Protein AF-A0A5J4WG49-F1 (afdb_monomer_lite)

Secondary structure (DSSP, 8-state):
-HHHHHHHHHHH----TT----EEHHHHHHHHHHHH---GGGEEEEEEP----TT----TTS-TTTEEEEEEEEETTEEEESSS-HHHHHHHHHH---TTEEES-SS------TT--

pLDDT: mean 72.47, std 11.78, range [46.38, 91.56]

S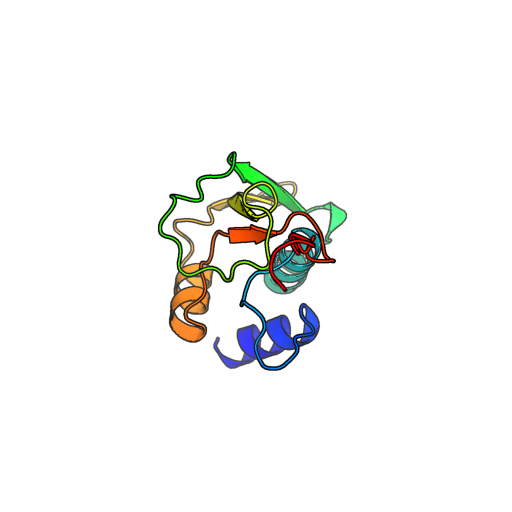equence (117 aa):
MKFVVDYIWRTVTHRNKGDDFILSSDNFIKYWSIVTQEKEDDIEIVLEETIIATHSCLSKQYKKKEIVRVIDVLIKNVSINTQDNELWNSVEKLYRINKDLVRLSEVPAIDIDPTEF

Radius of gyration: 14.82 Å; chains: 1; bounding box: 37×26×44 Å

Foldseek 3Di:
DVVLLVVLPVVLDDDDPPAAPAAAPQSVLSSVCSVVVHDSVQKDWDWDFQPPDPDDPHDLQADSRFKIFTQWIGGNPDIDGQVPDPVLVVVCVVVVHDSGIHGNDPDGNGPPPPPPD

Organism: NCBI:txid222440

Structure (mmCIF, N/CA/C/O backbone):
data_AF-A0A5J4WG49-F1
#
_entry.id   AF-A0A5J4WG49-F1
#
loop_
_atom_site.group_PDB
_atom_site.id
_atom_site.type_symbol
_atom_site.label_atom_id
_atom_site.label_alt_id
_atom_site.label_comp_id
_atom_site.label_asym_id
_atom_site.label_entity_id
_atom_site.label_seq_id
_atom_site.pdbx_PDB_ins_code
_atom_site.Cartn_x
_atom_site.Cartn_y
_atom_site.Cartn_z
_atom_site.occupancy
_atom_site.B_iso_or_equiv
_atom_site.auth_seq_id
_atom_site.auth_comp_id
_atom_site.auth_asym_id
_atom_site.auth_atom_id
_atom_site.pdbx_PDB_model_num
ATOM 1 N N . MET A 1 1 ? 7.564 2.919 16.400 1.00 62.38 1 MET A N 1
ATOM 2 C CA . MET A 1 1 ? 7.098 2.902 14.994 1.00 62.38 1 MET A CA 1
ATOM 3 C C . MET A 1 1 ? 7.926 2.003 14.086 1.00 62.38 1 MET A C 1
ATOM 5 O O . MET A 1 1 ? 7.324 1.122 13.499 1.00 62.38 1 MET A O 1
ATOM 9 N N . LYS A 1 2 ? 9.261 2.140 14.004 1.00 65.94 2 LYS A N 1
ATOM 10 C CA . LYS A 1 2 ? 10.097 1.317 13.100 1.00 65.94 2 LYS A CA 1
ATOM 11 C C . LYS A 1 2 ? 9.807 -0.193 13.164 1.00 65.94 2 LYS A C 1
ATOM 13 O O . LYS A 1 2 ? 9.558 -0.788 12.132 1.00 65.94 2 LYS A O 1
ATOM 18 N N . PHE A 1 3 ? 9.731 -0.766 14.368 1.00 67.50 3 PHE A N 1
ATOM 19 C CA . PHE A 1 3 ? 9.445 -2.195 14.564 1.00 67.50 3 PHE A CA 1
ATOM 20 C C . PHE A 1 3 ? 8.069 -2.634 14.039 1.00 67.50 3 PHE A C 1
ATOM 22 O O . PHE A 1 3 ? 7.937 -3.716 13.483 1.00 67.50 3 PHE A O 1
ATOM 29 N N . VAL A 1 4 ? 7.048 -1.784 14.196 1.00 67.12 4 VAL A N 1
ATOM 30 C CA . VAL A 1 4 ? 5.691 -2.058 13.699 1.00 67.12 4 VAL A CA 1
ATOM 31 C C . VAL A 1 4 ? 5.701 -2.056 12.177 1.00 67.12 4 VAL A C 1
ATOM 33 O O . VAL A 1 4 ? 5.216 -2.996 11.566 1.00 67.12 4 VAL A O 1
ATOM 36 N N . VAL A 1 5 ? 6.339 -1.056 11.565 1.00 69.50 5 VAL A N 1
ATOM 37 C CA . VAL A 1 5 ? 6.453 -0.981 10.106 1.00 69.50 5 VAL A CA 1
ATOM 38 C C . VAL A 1 5 ? 7.279 -2.150 9.555 1.00 69.50 5 VAL A C 1
ATOM 40 O O . VAL A 1 5 ? 6.847 -2.768 8.594 1.00 69.50 5 VAL A O 1
ATOM 43 N N . ASP A 1 6 ? 8.409 -2.507 10.179 1.00 70.88 6 ASP A N 1
ATOM 44 C CA . ASP A 1 6 ? 9.223 -3.687 9.815 1.00 70.88 6 ASP A CA 1
ATOM 45 C C . ASP A 1 6 ? 8.403 -4.989 9.879 1.00 70.88 6 ASP A C 1
ATOM 47 O O . ASP A 1 6 ? 8.533 -5.858 9.015 1.00 70.88 6 ASP A O 1
ATOM 51 N N . TYR A 1 7 ? 7.553 -5.135 10.901 1.00 74.31 7 TYR A N 1
ATOM 52 C CA . TYR A 1 7 ? 6.701 -6.310 11.072 1.00 74.31 7 TYR A CA 1
ATOM 53 C C . TYR A 1 7 ? 5.622 -6.393 9.990 1.00 74.31 7 TYR A C 1
ATOM 55 O O . TYR A 1 7 ? 5.537 -7.405 9.300 1.00 74.31 7 TYR A O 1
ATOM 63 N N . ILE A 1 8 ? 4.859 -5.313 9.789 1.00 70.75 8 ILE A N 1
ATOM 64 C CA . ILE A 1 8 ? 3.834 -5.233 8.737 1.00 70.75 8 ILE A CA 1
ATOM 65 C C . ILE A 1 8 ? 4.474 -5.513 7.374 1.00 70.75 8 ILE A C 1
ATOM 67 O O . ILE A 1 8 ? 3.953 -6.295 6.584 1.00 70.75 8 ILE A O 1
ATOM 71 N N . TRP A 1 9 ? 5.655 -4.948 7.126 1.00 72.19 9 TRP A N 1
ATOM 72 C CA . TRP A 1 9 ? 6.373 -5.124 5.870 1.00 72.19 9 TRP A CA 1
ATOM 73 C C . TRP A 1 9 ? 6.778 -6.577 5.605 1.00 72.19 9 TRP A C 1
ATOM 75 O O . TRP A 1 9 ? 6.622 -7.073 4.487 1.00 72.19 9 TRP A O 1
ATOM 85 N N . ARG A 1 10 ? 7.251 -7.282 6.642 1.00 73.06 10 ARG A N 1
ATOM 86 C CA . ARG A 1 10 ? 7.553 -8.720 6.574 1.00 73.06 10 ARG A CA 1
ATOM 87 C C . ARG A 1 10 ? 6.321 -9.577 6.310 1.00 73.06 10 ARG A C 1
ATOM 89 O O . ARG A 1 10 ? 6.456 -10.641 5.720 1.00 73.06 10 ARG A O 1
ATOM 96 N N . THR A 1 11 ? 5.153 -9.150 6.775 1.00 70.38 11 THR A N 1
ATOM 97 C CA . THR A 1 11 ? 3.900 -9.893 6.596 1.00 70.38 11 THR A CA 1
ATOM 98 C C . THR A 1 11 ? 3.291 -9.672 5.214 1.00 70.38 11 THR A C 1
ATOM 100 O O . THR A 1 11 ? 2.711 -10.588 4.644 1.00 70.38 11 THR A O 1
ATOM 103 N N . VAL A 1 12 ? 3.428 -8.464 4.671 1.00 68.25 12 VAL A N 1
ATOM 104 C CA . VAL A 1 12 ? 2.772 -8.044 3.426 1.00 68.25 12 VAL A CA 1
ATOM 105 C C . VAL A 1 12 ? 3.607 -8.365 2.187 1.00 68.25 12 VAL A C 1
ATOM 107 O O . VAL A 1 12 ? 3.065 -8.492 1.093 1.00 68.25 12 VAL A O 1
ATOM 110 N N . THR A 1 13 ? 4.929 -8.500 2.332 1.00 68.38 13 THR A N 1
ATOM 111 C CA . THR A 1 13 ? 5.828 -8.714 1.193 1.00 68.38 13 THR A CA 1
ATOM 112 C C . THR A 1 13 ? 6.800 -9.861 1.414 1.00 68.38 13 THR A C 1
ATOM 114 O O . THR A 1 13 ? 7.489 -9.937 2.430 1.00 68.38 13 THR A O 1
ATOM 117 N N . HIS A 1 14 ? 6.927 -10.713 0.398 1.00 63.69 14 HIS A N 1
ATOM 118 C CA . HIS A 1 14 ? 8.083 -11.581 0.222 1.00 63.69 14 HIS A CA 1
ATOM 119 C C . HIS A 1 14 ? 8.944 -11.021 -0.904 1.00 63.69 14 HIS A C 1
ATOM 121 O O . HIS A 1 14 ? 8.445 -10.719 -1.985 1.00 63.69 14 HIS A O 1
ATOM 127 N N . ARG A 1 15 ? 10.240 -10.857 -0.638 1.00 64.94 15 ARG A N 1
ATOM 128 C CA . ARG A 1 15 ? 11.180 -10.246 -1.574 1.00 64.94 15 ARG A CA 1
ATOM 129 C C . ARG A 1 15 ? 12.481 -11.039 -1.641 1.00 64.94 15 ARG A C 1
ATOM 131 O O . ARG A 1 15 ? 13.027 -11.415 -0.601 1.00 64.94 15 ARG A O 1
ATOM 138 N N . ASN A 1 16 ? 13.020 -11.187 -2.850 1.00 62.91 16 ASN A N 1
ATOM 139 C CA . ASN A 1 16 ? 14.356 -11.720 -3.064 1.00 62.91 16 ASN A CA 1
ATOM 140 C C . ASN A 1 16 ? 15.414 -10.606 -3.022 1.00 62.91 16 ASN A C 1
ATOM 142 O O . ASN A 1 16 ? 15.162 -9.405 -3.180 1.00 62.91 16 ASN A O 1
ATOM 146 N N . LYS A 1 17 ? 16.657 -10.997 -2.746 1.00 62.28 17 LYS A N 1
ATOM 147 C CA . LYS A 1 17 ? 17.781 -10.060 -2.733 1.00 62.28 17 LYS A CA 1
ATOM 148 C C . LYS A 1 17 ? 17.991 -9.511 -4.152 1.00 62.28 17 LYS A C 1
ATOM 150 O O . LYS A 1 17 ? 18.351 -10.271 -5.038 1.00 62.28 17 LYS A O 1
ATOM 155 N N . GLY A 1 18 ? 17.831 -8.199 -4.327 1.00 63.16 18 GLY A N 1
ATOM 156 C CA . GLY A 1 18 ? 18.054 -7.502 -5.603 1.00 63.16 18 GLY A CA 1
ATOM 157 C C . GLY A 1 18 ? 16.813 -6.894 -6.265 1.00 63.16 18 GLY A C 1
ATOM 158 O O . GLY A 1 18 ? 16.989 -6.034 -7.116 1.00 63.16 18 GLY A O 1
ATOM 159 N N . ASP A 1 19 ? 15.597 -7.256 -5.842 1.00 66.94 19 ASP A N 1
ATOM 160 C CA . ASP A 1 19 ? 14.367 -6.721 -6.456 1.00 66.94 19 ASP A CA 1
ATOM 161 C C . ASP A 1 19 ? 14.207 -5.203 -6.215 1.00 66.94 19 ASP A C 1
ATOM 163 O O . ASP A 1 19 ? 14.864 -4.622 -5.349 1.00 66.94 19 ASP A O 1
ATOM 167 N N . ASP A 1 20 ? 13.317 -4.519 -6.930 1.00 65.06 20 ASP A N 1
ATOM 168 C CA . ASP A 1 20 ? 12.965 -3.142 -6.552 1.00 65.06 20 ASP A CA 1
ATOM 169 C C . ASP A 1 20 ? 11.961 -3.132 -5.394 1.00 65.06 20 ASP A C 1
ATOM 171 O O . ASP A 1 20 ? 11.185 -4.064 -5.195 1.00 65.06 20 ASP A O 1
ATOM 175 N N . PHE A 1 21 ? 11.990 -2.071 -4.588 1.00 69.69 21 PHE A N 1
ATOM 176 C CA . PHE A 1 21 ? 11.062 -1.888 -3.471 1.00 69.69 21 PHE A CA 1
ATOM 177 C C . PHE A 1 21 ? 9.759 -1.215 -3.944 1.00 69.69 21 PHE A C 1
ATOM 179 O O . PHE A 1 21 ? 9.564 -0.025 -3.708 1.00 69.69 21 PHE A O 1
ATOM 186 N N . ILE A 1 22 ? 8.878 -1.969 -4.613 1.00 74.94 22 ILE A N 1
ATOM 187 C CA . ILE A 1 22 ? 7.538 -1.508 -5.030 1.00 74.94 22 ILE A CA 1
ATOM 188 C C . ILE A 1 22 ? 6.485 -2.548 -4.622 1.00 74.94 22 ILE A C 1
ATOM 190 O O . ILE A 1 22 ? 6.619 -3.732 -4.932 1.00 74.94 22 ILE A O 1
ATOM 194 N N . LEU A 1 23 ? 5.426 -2.112 -3.934 1.00 79.00 23 LEU A N 1
ATOM 195 C CA . LEU A 1 23 ? 4.294 -2.966 -3.554 1.00 79.00 23 LEU A CA 1
ATOM 196 C C . LEU A 1 23 ? 3.355 -3.197 -4.736 1.00 79.00 23 LEU A C 1
ATOM 198 O O . LEU A 1 23 ? 3.125 -2.277 -5.515 1.00 79.00 23 LEU A O 1
ATOM 202 N N . SER A 1 24 ? 2.765 -4.394 -4.850 1.00 81.94 24 SER A N 1
ATOM 203 C CA . SER A 1 24 ? 1.557 -4.551 -5.676 1.00 81.94 24 SER A CA 1
ATOM 204 C C . SER A 1 24 ? 0.367 -3.842 -5.052 1.00 81.94 24 SER A C 1
ATOM 206 O O . SER A 1 24 ? 0.355 -3.646 -3.840 1.00 81.94 24 SER A O 1
ATOM 208 N N . SER A 1 25 ? -0.630 -3.496 -5.866 1.00 85.31 25 SER A N 1
ATOM 209 C CA . SER A 1 25 ? -1.925 -2.970 -5.418 1.00 85.31 25 SER A CA 1
ATOM 210 C C . SER A 1 25 ? -2.493 -3.791 -4.261 1.00 85.31 25 SER A C 1
ATOM 212 O O . SER A 1 25 ? -2.835 -3.240 -3.221 1.00 85.31 25 SER A O 1
ATOM 214 N N . ASP A 1 26 ? -2.478 -5.115 -4.392 1.00 86.06 26 ASP A N 1
ATOM 215 C CA . ASP A 1 26 ? -3.059 -6.027 -3.404 1.00 86.06 26 ASP A CA 1
ATOM 216 C C . ASP A 1 26 ? -2.267 -6.007 -2.094 1.00 86.06 26 ASP A C 1
ATOM 218 O O . ASP A 1 26 ? -2.826 -5.955 -1.001 1.00 86.06 26 ASP A O 1
ATOM 222 N N . ASN A 1 27 ? -0.936 -5.973 -2.192 1.00 85.31 27 ASN A N 1
ATOM 223 C CA . ASN A 1 27 ? -0.072 -5.851 -1.023 1.00 85.31 27 ASN A CA 1
ATOM 224 C C . ASN A 1 27 ? -0.199 -4.460 -0.385 1.00 85.31 27 ASN A C 1
ATOM 226 O O . ASN A 1 27 ? -0.117 -4.324 0.831 1.00 85.31 27 ASN A O 1
ATOM 230 N N . PHE A 1 28 ? -0.454 -3.423 -1.174 1.00 86.19 28 PHE A N 1
ATOM 231 C CA . PHE A 1 28 ? -0.706 -2.080 -0.669 1.00 86.19 28 PHE A CA 1
ATOM 232 C C . PHE A 1 28 ? -2.036 -2.002 0.100 1.00 86.19 28 PHE A C 1
ATOM 234 O O . PHE A 1 28 ? -2.081 -1.408 1.176 1.00 86.19 28 PHE A O 1
ATOM 241 N N . ILE A 1 29 ? -3.089 -2.669 -0.382 1.00 88.75 29 ILE A N 1
ATOM 242 C CA . ILE A 1 29 ? -4.370 -2.807 0.331 1.00 88.75 29 ILE A CA 1
ATOM 243 C C . ILE A 1 29 ? -4.181 -3.594 1.637 1.00 88.75 29 ILE A C 1
ATOM 245 O O . ILE A 1 29 ? -4.600 -3.131 2.697 1.00 88.75 29 ILE A O 1
ATOM 249 N N . LYS A 1 30 ? -3.460 -4.722 1.601 1.00 88.50 30 LYS A N 1
ATOM 250 C CA . LYS A 1 30 ? -3.107 -5.507 2.800 1.00 88.50 30 LYS A CA 1
ATOM 251 C C . LYS A 1 30 ? -2.331 -4.699 3.832 1.00 88.50 30 LYS A C 1
ATOM 253 O O . LYS A 1 30 ? -2.604 -4.791 5.027 1.00 88.50 30 LYS A O 1
ATOM 258 N N . TYR A 1 31 ? -1.365 -3.895 3.386 1.00 85.31 31 TYR A N 1
ATOM 259 C CA . TYR A 1 31 ? -0.630 -2.984 4.261 1.00 85.31 31 TYR A CA 1
ATOM 260 C C . TYR A 1 31 ? -1.590 -2.057 5.007 1.00 85.31 31 TYR A C 1
ATOM 262 O O . TYR A 1 31 ? -1.521 -1.963 6.233 1.00 85.31 31 TYR A O 1
ATOM 270 N N . TRP A 1 32 ? -2.514 -1.423 4.284 1.00 84.44 32 TRP A N 1
ATOM 271 C CA . TRP A 1 32 ? -3.492 -0.533 4.893 1.00 84.44 32 TRP A CA 1
ATOM 272 C C . TRP A 1 32 ? -4.443 -1.255 5.827 1.00 84.44 32 TRP A C 1
ATOM 274 O O . TRP A 1 32 ? -4.635 -0.764 6.932 1.00 84.44 32 TRP A O 1
ATOM 284 N N . SER A 1 33 ? -4.924 -2.441 5.456 1.00 88.25 33 SER A N 1
ATOM 285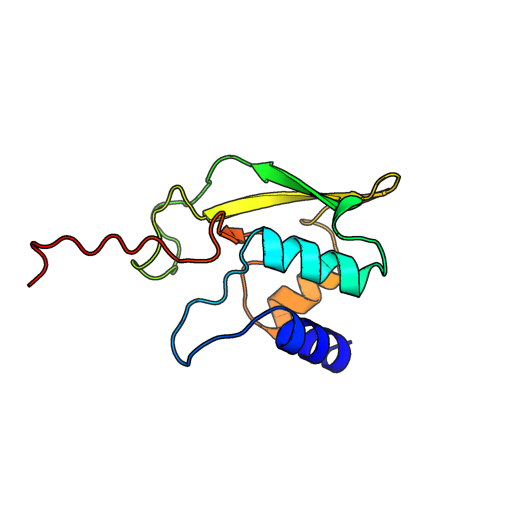 C CA . SER A 1 33 ? -5.745 -3.287 6.325 1.00 88.25 33 SER A CA 1
ATOM 286 C C . SER A 1 33 ? -5.069 -3.546 7.672 1.00 88.25 33 SER A C 1
ATOM 288 O O . SER A 1 33 ? -5.696 -3.405 8.720 1.00 88.25 33 SER A O 1
ATOM 290 N N . ILE A 1 34 ? -3.763 -3.828 7.681 1.00 85.88 34 ILE A N 1
ATOM 291 C CA . ILE A 1 34 ? -3.029 -4.063 8.931 1.00 85.88 34 ILE A CA 1
ATOM 292 C C . ILE A 1 34 ? -2.803 -2.762 9.716 1.00 85.88 34 ILE A C 1
ATOM 294 O O . ILE A 1 34 ? -2.891 -2.765 10.945 1.00 85.88 34 ILE A O 1
ATOM 298 N N . VAL A 1 35 ? -2.501 -1.651 9.037 1.00 81.69 35 VAL A N 1
ATOM 299 C CA . VAL A 1 35 ? -2.264 -0.351 9.690 1.00 81.69 35 VAL A CA 1
ATOM 300 C C . VAL A 1 35 ? -3.542 0.204 10.321 1.00 81.69 35 VAL A C 1
ATOM 302 O O . VAL A 1 35 ? -3.488 0.733 11.431 1.00 81.69 35 VAL A O 1
ATOM 305 N N . THR A 1 36 ? -4.676 0.097 9.629 1.00 82.12 36 THR A N 1
ATOM 306 C CA . THR A 1 36 ? -5.958 0.686 10.045 1.00 82.12 36 THR A CA 1
ATOM 307 C C . THR A 1 36 ? -6.820 -0.286 10.841 1.00 82.12 36 THR A C 1
ATO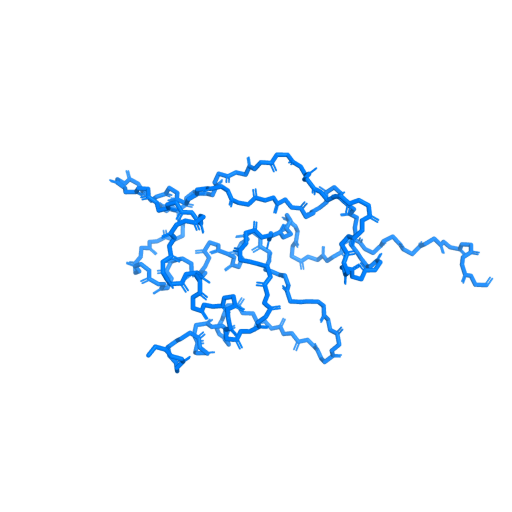M 309 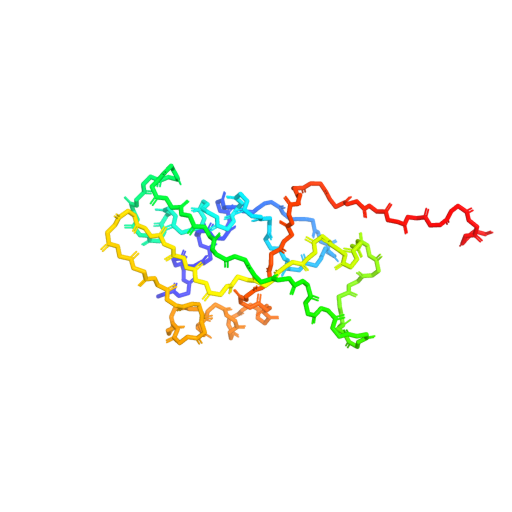O O . THR A 1 36 ? -7.734 0.157 11.525 1.00 82.12 36 THR A O 1
ATOM 312 N N . GLN A 1 37 ? -6.494 -1.584 10.811 1.00 84.06 37 GLN A N 1
ATOM 313 C CA . GLN A 1 37 ? -7.305 -2.680 11.357 1.00 84.06 37 GLN A CA 1
ATOM 314 C C . GLN A 1 37 ? -8.672 -2.836 10.667 1.00 84.06 37 GLN A C 1
ATOM 316 O O . GLN A 1 37 ? -9.603 -3.394 11.246 1.00 84.06 37 GLN A O 1
ATOM 321 N N . GLU A 1 38 ? -8.782 -2.373 9.422 1.00 88.38 38 GLU A N 1
ATOM 322 C CA . GLU A 1 38 ? -9.983 -2.489 8.592 1.00 88.38 38 GLU A CA 1
ATOM 323 C C . GLU A 1 38 ? -9.885 -3.689 7.648 1.00 88.38 38 GLU A C 1
ATOM 325 O O . GLU A 1 38 ? -8.797 -4.212 7.392 1.00 88.38 38 GLU A O 1
ATOM 330 N N . LYS A 1 39 ? -11.015 -4.152 7.111 1.00 90.25 39 LYS A N 1
ATOM 331 C CA . LYS A 1 39 ? -11.012 -5.256 6.141 1.00 90.25 39 LYS A CA 1
ATOM 332 C C . LYS A 1 39 ? -10.499 -4.776 4.788 1.00 90.25 39 LYS A C 1
ATOM 334 O O . LYS A 1 39 ? -10.789 -3.656 4.386 1.00 90.25 39 LYS A O 1
ATOM 339 N N . GLU A 1 40 ? -9.808 -5.650 4.060 1.00 90.94 40 GLU A N 1
ATOM 340 C CA . GLU A 1 40 ? -9.338 -5.361 2.695 1.00 90.94 40 GLU A CA 1
ATOM 341 C C . GLU A 1 40 ? -10.491 -4.917 1.774 1.00 90.94 40 GLU A C 1
ATOM 343 O O . GLU A 1 40 ? -10.342 -3.938 1.053 1.00 90.94 40 GLU A O 1
ATOM 348 N N . ASP A 1 41 ? -11.671 -5.542 1.886 1.00 91.56 41 ASP A N 1
ATOM 349 C CA . ASP A 1 41 ? -12.882 -5.196 1.114 1.00 91.56 41 ASP A CA 1
ATOM 350 C C . ASP A 1 41 ? -13.447 -3.794 1.412 1.00 91.56 41 ASP A C 1
ATOM 352 O O . ASP A 1 41 ? -14.308 -3.291 0.686 1.00 91.56 41 ASP A O 1
ATOM 356 N N . ASP A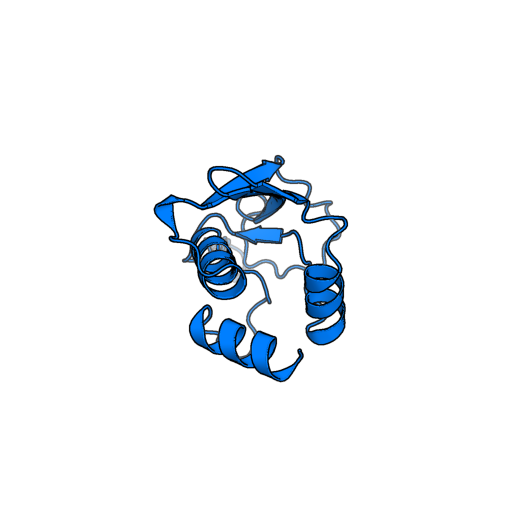 1 42 ? -13.019 -3.182 2.516 1.00 91.06 42 ASP A N 1
ATOM 357 C CA . ASP A 1 42 ? -13.451 -1.852 2.939 1.00 91.06 42 ASP A CA 1
ATOM 358 C C . ASP A 1 42 ? -12.444 -0.765 2.529 1.00 91.06 42 ASP A C 1
ATOM 360 O O . ASP A 1 42 ? -12.670 0.408 2.839 1.00 91.06 42 ASP A O 1
ATOM 364 N N . ILE A 1 43 ? -11.357 -1.151 1.847 1.00 90.00 43 ILE A N 1
ATOM 365 C CA . ILE A 1 43 ? -10.245 -0.294 1.437 1.00 90.00 43 ILE A CA 1
ATOM 366 C C . ILE A 1 43 ? -10.184 -0.233 -0.089 1.00 90.00 43 ILE A C 1
ATOM 368 O O . ILE A 1 43 ? -9.966 -1.227 -0.776 1.00 90.00 43 ILE A O 1
ATOM 372 N N . GLU A 1 44 ? -10.299 0.975 -0.617 1.00 91.12 44 GLU A N 1
ATOM 373 C CA . GLU A 1 44 ? -10.181 1.294 -2.030 1.00 91.12 44 GLU A CA 1
ATOM 374 C C . GLU A 1 44 ? -9.004 2.252 -2.239 1.00 91.12 44 GLU A C 1
ATOM 376 O O . GLU A 1 44 ? -8.796 3.200 -1.483 1.00 91.12 44 GLU A O 1
ATOM 381 N N . ILE A 1 45 ? -8.202 2.000 -3.272 1.00 88.69 45 ILE A N 1
ATOM 382 C CA . ILE A 1 45 ? -7.063 2.850 -3.625 1.00 88.69 45 ILE A CA 1
ATOM 383 C C . ILE A 1 45 ? -7.417 3.695 -4.843 1.00 88.69 45 ILE A C 1
ATOM 385 O O . ILE A 1 45 ? -7.852 3.178 -5.870 1.00 88.69 45 ILE A O 1
ATOM 389 N N . VAL A 1 46 ? -7.205 5.004 -4.739 1.00 88.00 46 VAL A N 1
ATOM 390 C CA . VAL A 1 46 ? -7.414 5.939 -5.844 1.00 88.00 46 VAL A CA 1
ATOM 391 C C . VAL A 1 46 ? -6.101 6.100 -6.588 1.00 88.00 46 VAL A C 1
ATOM 393 O O . VAL A 1 46 ? -5.102 6.562 -6.030 1.00 8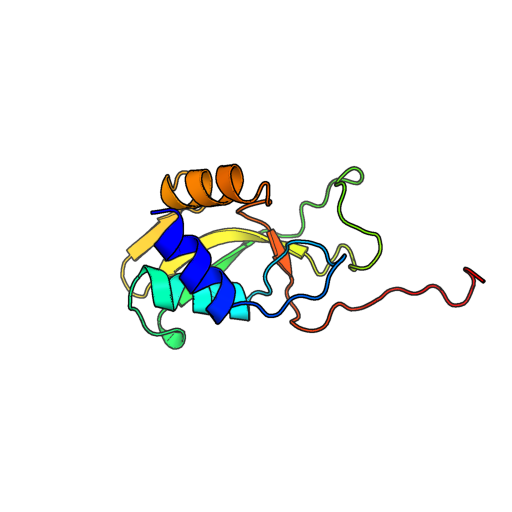8.00 46 VAL A O 1
ATOM 396 N N . LEU A 1 47 ? -6.113 5.702 -7.855 1.00 86.44 47 LEU A N 1
ATOM 397 C CA . LEU A 1 47 ? -4.938 5.674 -8.714 1.00 86.44 47 LEU A CA 1
ATOM 398 C C . LEU A 1 47 ? -4.946 6.853 -9.693 1.00 86.44 47 LEU A C 1
ATOM 400 O O . LEU A 1 47 ? -5.983 7.194 -10.258 1.00 86.44 47 LEU A O 1
ATOM 404 N N . GLU A 1 48 ? -3.776 7.440 -9.923 1.00 81.75 48 GLU A N 1
ATOM 405 C CA . GLU A 1 48 ? -3.511 8.370 -11.024 1.00 81.75 48 GLU A CA 1
ATOM 406 C C . GLU A 1 48 ? -2.898 7.624 -12.212 1.00 81.75 48 GLU A C 1
ATOM 408 O O . GLU A 1 48 ? -2.116 6.680 -12.029 1.00 81.75 48 GLU A O 1
ATOM 413 N N . GLU A 1 49 ? -3.193 8.078 -13.434 1.00 67.38 49 GLU A N 1
ATOM 414 C CA . GLU A 1 49 ? -2.503 7.579 -14.625 1.00 67.38 49 GLU A CA 1
ATOM 415 C C . GLU A 1 49 ? -0.983 7.792 -14.527 1.00 67.38 49 GLU A C 1
ATOM 417 O O . GLU A 1 49 ? -0.480 8.759 -13.955 1.00 67.38 49 GLU A O 1
ATOM 422 N N . THR A 1 50 ? -0.240 6.832 -15.080 1.00 62.84 50 THR A N 1
ATOM 423 C CA . THR A 1 50 ? 1.201 6.636 -14.885 1.00 62.84 50 THR A CA 1
ATOM 424 C C . THR A 1 50 ? 2.038 7.894 -15.153 1.00 62.84 50 THR A C 1
ATOM 426 O O . THR A 1 50 ? 2.224 8.285 -16.304 1.00 62.84 50 THR A O 1
ATOM 429 N N . ILE A 1 51 ? 2.648 8.464 -14.107 1.00 59.72 51 ILE A N 1
ATOM 430 C CA . ILE A 1 51 ? 3.586 9.602 -14.196 1.00 59.72 51 ILE A CA 1
ATOM 431 C C . ILE A 1 51 ? 5.042 9.117 -14.198 1.00 59.72 51 ILE A C 1
ATOM 433 O O . ILE A 1 51 ? 5.917 9.769 -13.627 1.00 59.72 51 ILE A O 1
ATOM 437 N N . ILE A 1 52 ? 5.361 7.957 -14.785 1.00 58.31 52 ILE A N 1
ATOM 438 C CA . ILE A 1 52 ? 6.773 7.557 -14.855 1.00 58.31 52 ILE A CA 1
ATOM 439 C C . ILE A 1 52 ? 7.474 8.457 -15.872 1.00 58.31 52 ILE A C 1
ATOM 441 O O . ILE A 1 52 ? 7.587 8.146 -17.060 1.00 58.31 52 ILE A O 1
ATOM 445 N N . ALA A 1 53 ? 7.963 9.593 -15.377 1.00 51.22 53 ALA A N 1
ATOM 446 C CA . ALA A 1 53 ? 8.938 10.409 -16.056 1.00 51.22 53 ALA A CA 1
ATOM 447 C C . ALA A 1 53 ? 10.109 9.499 -16.433 1.00 51.22 53 ALA A C 1
ATOM 449 O O . ALA A 1 53 ? 10.572 8.680 -15.638 1.00 51.22 53 ALA A O 1
ATOM 450 N N . THR A 1 54 ? 10.598 9.658 -17.655 1.00 48.56 54 THR A N 1
ATOM 451 C CA . THR A 1 54 ? 11.670 8.905 -18.324 1.00 48.56 54 THR A CA 1
ATOM 452 C C . THR A 1 54 ? 12.996 8.761 -17.553 1.00 48.56 54 THR A C 1
ATOM 454 O O . THR A 1 54 ? 13.919 8.147 -18.077 1.00 48.56 54 THR A O 1
ATOM 457 N N . HIS A 1 55 ? 13.094 9.272 -16.324 1.00 50.25 55 HIS A N 1
ATOM 458 C CA . HIS A 1 55 ? 14.296 9.348 -15.495 1.00 50.25 55 HIS A CA 1
ATOM 459 C C . HIS A 1 55 ? 14.172 8.669 -14.118 1.00 50.25 55 HIS A C 1
ATOM 461 O O . HIS A 1 55 ? 15.042 8.866 -13.273 1.00 50.25 55 HIS A O 1
ATOM 467 N N . SER A 1 56 ? 13.124 7.881 -13.847 1.00 55.56 56 SER A N 1
ATOM 468 C CA . SER A 1 56 ? 13.048 7.137 -12.582 1.00 55.56 56 SER A CA 1
ATOM 469 C C . SER A 1 56 ? 14.119 6.038 -12.527 1.00 55.56 56 SER A C 1
ATOM 471 O O . SER A 1 56 ? 14.205 5.239 -13.458 1.00 55.56 56 SER A O 1
ATOM 473 N N . CYS A 1 57 ? 14.871 5.931 -11.426 1.00 55.53 57 CYS A N 1
ATOM 474 C CA . CYS A 1 57 ? 15.852 4.859 -11.170 1.00 55.53 57 CYS A CA 1
ATOM 475 C C . CYS A 1 57 ? 15.224 3.464 -10.946 1.00 55.53 57 CYS A C 1
ATOM 477 O O . CYS A 1 57 ? 15.827 2.621 -10.287 1.00 55.53 57 CYS A O 1
ATOM 479 N N . LEU A 1 58 ? 14.003 3.236 -11.433 1.00 60.16 58 LEU A N 1
ATOM 480 C CA . LEU A 1 58 ? 13.335 1.943 -11.374 1.00 60.16 58 LEU A CA 1
ATOM 481 C C . LEU A 1 58 ? 14.007 1.014 -12.383 1.00 60.16 58 LEU A C 1
ATOM 483 O O . LEU A 1 58 ? 14.321 1.423 -13.504 1.00 60.16 58 LEU A O 1
ATOM 487 N N . SER A 1 59 ? 14.281 -0.218 -11.973 1.00 57.78 59 SER A N 1
ATOM 488 C CA . SER A 1 59 ? 14.937 -1.182 -12.846 1.00 57.78 59 SER A CA 1
ATOM 489 C C . SER A 1 59 ? 14.070 -1.471 -14.076 1.00 57.78 59 SER A C 1
ATOM 491 O O . SER A 1 59 ? 12.839 -1.390 -14.045 1.00 57.78 59 SER A O 1
ATOM 493 N N . LYS A 1 60 ? 14.731 -1.834 -15.181 1.00 60.19 60 LYS A N 1
ATOM 494 C CA . LYS A 1 60 ? 14.105 -2.121 -16.484 1.00 60.19 60 LYS A CA 1
ATOM 495 C C . LYS A 1 60 ? 13.079 -3.271 -16.457 1.00 60.19 60 LYS A C 1
ATOM 497 O O . LYS A 1 60 ? 12.470 -3.549 -17.479 1.00 60.19 60 LYS A O 1
ATOM 502 N N . GLN A 1 61 ? 12.897 -3.942 -15.319 1.00 60.50 61 GLN A N 1
ATOM 503 C CA . GLN A 1 61 ? 12.059 -5.133 -15.181 1.00 60.50 61 GLN A CA 1
ATOM 504 C C . GLN A 1 61 ? 10.548 -4.854 -15.178 1.00 60.50 61 GLN A C 1
ATOM 506 O O . GLN A 1 61 ? 9.774 -5.804 -15.236 1.00 60.50 61 GLN A O 1
ATOM 511 N N . TYR A 1 62 ? 10.121 -3.586 -15.107 1.00 62.44 62 TYR A N 1
ATOM 512 C CA . TYR A 1 62 ? 8.703 -3.217 -15.108 1.00 62.44 62 TYR A CA 1
ATOM 513 C C . TYR A 1 62 ? 8.292 -2.524 -16.402 1.00 62.44 62 TYR A C 1
ATOM 515 O O . TYR A 1 62 ? 8.912 -1.543 -16.830 1.00 62.44 62 TYR A O 1
ATOM 523 N N . LYS A 1 63 ? 7.156 -2.946 -16.965 1.00 64.31 63 LYS A N 1
ATOM 524 C CA . LYS A 1 63 ? 6.451 -2.146 -17.968 1.00 64.31 63 LYS A CA 1
ATOM 525 C C . LYS A 1 63 ? 6.065 -0.808 -17.349 1.00 64.31 63 LYS A C 1
ATOM 527 O O . LYS A 1 63 ? 5.407 -0.761 -16.316 1.00 64.31 63 LYS A O 1
ATOM 532 N N . LYS A 1 64 ? 6.390 0.306 -18.013 1.00 63.97 64 LYS A N 1
ATOM 533 C CA . LYS A 1 64 ? 6.046 1.658 -17.518 1.00 63.97 64 LYS A CA 1
ATOM 534 C C . LYS A 1 64 ? 4.546 1.871 -17.276 1.00 63.97 64 LYS A C 1
ATOM 536 O O . LYS A 1 64 ? 4.177 2.754 -16.520 1.00 63.97 64 LYS A O 1
ATOM 541 N N . LYS A 1 65 ? 3.694 1.071 -17.923 1.00 64.94 65 LYS A N 1
ATOM 542 C CA . LYS A 1 65 ? 2.234 1.091 -17.750 1.00 64.94 65 LYS A CA 1
ATOM 543 C C . LYS A 1 65 ? 1.754 0.350 -16.496 1.00 64.94 65 LYS A C 1
ATOM 545 O O . LYS A 1 65 ? 0.583 0.448 -16.162 1.00 64.94 65 LYS A O 1
ATOM 550 N N . GLU A 1 66 ? 2.626 -0.406 -15.831 1.00 72.38 66 GLU A N 1
ATOM 551 C CA . GLU A 1 66 ? 2.262 -1.225 -14.671 1.00 72.38 66 GLU A CA 1
ATOM 552 C C . GLU A 1 66 ? 2.476 -0.525 -13.339 1.00 72.38 66 GLU A C 1
ATOM 554 O O . GLU A 1 66 ? 1.874 -0.946 -12.356 1.00 72.38 66 GLU A O 1
ATOM 559 N N . ILE A 1 67 ? 3.308 0.518 -13.288 1.00 77.62 67 ILE A N 1
ATOM 560 C CA . ILE A 1 67 ? 3.534 1.281 -12.061 1.00 77.62 67 ILE A CA 1
ATOM 561 C C . ILE A 1 67 ? 2.688 2.546 -12.108 1.00 77.62 67 ILE A C 1
ATOM 563 O O . ILE A 1 67 ? 2.890 3.416 -12.955 1.00 77.62 67 ILE A O 1
ATOM 567 N N . VAL A 1 68 ? 1.765 2.643 -11.163 1.00 82.12 68 VAL A N 1
ATOM 568 C CA . VAL A 1 68 ? 0.800 3.731 -11.018 1.00 82.12 68 VAL A CA 1
ATOM 569 C C . VAL A 1 68 ? 1.048 4.476 -9.715 1.00 82.12 68 VAL A C 1
ATOM 571 O O . VAL A 1 68 ? 1.633 3.934 -8.771 1.00 82.12 68 VAL A O 1
ATOM 574 N N . ARG A 1 69 ? 0.603 5.732 -9.670 1.00 84.75 69 ARG A N 1
ATOM 575 C CA . ARG A 1 69 ? 0.661 6.548 -8.460 1.00 84.75 69 ARG A CA 1
ATOM 576 C C . ARG A 1 69 ? -0.638 6.395 -7.671 1.00 84.75 69 ARG A C 1
ATOM 578 O O . ARG A 1 69 ? -1.710 6.517 -8.249 1.00 84.75 69 ARG A O 1
ATOM 585 N N . VAL A 1 70 ? -0.551 6.174 -6.365 1.00 85.12 70 VAL A N 1
ATOM 586 C CA . VAL A 1 70 ? -1.690 6.190 -5.440 1.00 85.12 70 VAL A CA 1
ATOM 587 C C . VAL A 1 70 ? -1.839 7.593 -4.860 1.00 85.12 70 VAL A C 1
ATOM 589 O O . VAL A 1 70 ? -0.941 8.072 -4.165 1.00 85.12 70 VAL A O 1
ATOM 592 N N . ILE A 1 71 ? -2.967 8.248 -5.131 1.00 85.75 71 ILE A N 1
ATOM 593 C CA . ILE A 1 71 ? -3.265 9.614 -4.664 1.00 85.75 71 ILE A CA 1
ATOM 594 C C . ILE A 1 71 ? -3.968 9.587 -3.307 1.00 85.75 71 ILE A C 1
ATOM 596 O O . ILE A 1 71 ? -3.704 10.419 -2.440 1.00 85.75 71 ILE A O 1
ATOM 600 N N . ASP A 1 72 ? -4.873 8.631 -3.125 1.00 86.19 72 ASP A N 1
ATOM 601 C CA . ASP A 1 72 ? -5.699 8.546 -1.928 1.00 86.19 72 ASP A CA 1
ATOM 602 C C . ASP A 1 72 ? -6.023 7.092 -1.600 1.00 86.19 72 ASP A C 1
ATOM 604 O O . ASP A 1 72 ? -5.993 6.208 -2.462 1.00 86.19 72 ASP A O 1
ATOM 608 N N . VAL A 1 73 ? -6.315 6.855 -0.329 1.00 87.69 73 VAL A N 1
ATOM 609 C CA . VAL A 1 73 ? -6.743 5.564 0.197 1.00 87.69 73 VAL A CA 1
ATOM 610 C C . VAL A 1 73 ? -8.067 5.804 0.892 1.00 87.69 73 VAL A C 1
ATOM 612 O O . VAL A 1 73 ? -8.133 6.436 1.948 1.00 87.69 73 VAL A O 1
ATOM 615 N N . LEU A 1 74 ? -9.129 5.325 0.260 1.00 88.62 74 LEU A N 1
ATOM 616 C CA . LEU A 1 74 ? -10.491 5.447 0.735 1.00 88.62 74 LEU A CA 1
ATOM 617 C C . LEU A 1 74 ? -10.819 4.219 1.568 1.00 88.62 74 LEU A C 1
ATOM 619 O O . LEU A 1 74 ? -10.794 3.090 1.099 1.00 88.62 74 LEU A O 1
ATOM 623 N N . ILE A 1 75 ? -11.148 4.449 2.822 1.00 87.75 75 ILE A N 1
ATOM 624 C CA . ILE A 1 75 ? -11.749 3.462 3.707 1.00 87.75 75 ILE A CA 1
ATOM 625 C C . ILE A 1 75 ? -13.230 3.823 3.760 1.00 87.75 75 ILE A C 1
ATOM 627 O O . ILE A 1 75 ? -13.541 5.013 3.726 1.00 87.75 75 ILE A O 1
ATOM 631 N N . LYS A 1 76 ? -14.149 2.852 3.854 1.00 84.06 76 LYS A N 1
ATOM 632 C CA . LYS A 1 76 ? -15.617 3.038 3.727 1.00 84.06 76 LYS A CA 1
ATOM 633 C C . LYS A 1 76 ? -16.253 4.295 4.356 1.00 84.06 76 LYS A C 1
ATOM 635 O O . LYS A 1 76 ? -17.350 4.638 3.935 1.00 84.06 76 LYS A O 1
ATOM 640 N N . ASN A 1 77 ? -15.620 4.984 5.315 1.00 66.44 77 ASN A N 1
ATOM 641 C CA . ASN A 1 77 ? -16.046 6.300 5.819 1.00 66.44 77 ASN A CA 1
ATOM 642 C C . ASN A 1 77 ? -14.906 7.305 6.129 1.00 66.44 77 ASN A C 1
ATOM 644 O O . ASN A 1 77 ? -15.158 8.322 6.776 1.00 66.44 77 ASN A O 1
ATOM 648 N N . VAL A 1 78 ? -13.656 7.039 5.734 1.00 73.69 78 VAL A N 1
ATOM 649 C CA . VAL A 1 78 ? -12.486 7.891 6.027 1.00 73.69 78 VAL A CA 1
ATOM 650 C C . VAL A 1 78 ? -11.530 7.860 4.837 1.00 73.69 78 VAL A C 1
ATOM 652 O O . VAL A 1 78 ? -11.190 6.786 4.359 1.00 73.69 78 VAL A O 1
ATOM 655 N N . SER A 1 79 ? -11.054 9.015 4.378 1.00 75.00 79 SER A N 1
ATOM 656 C CA . SER A 1 79 ? -10.005 9.102 3.354 1.00 75.00 79 SER A CA 1
ATOM 657 C C . SER A 1 79 ? -8.660 9.444 3.989 1.00 75.00 79 SER A C 1
ATOM 659 O O . SER A 1 79 ? -8.583 10.303 4.874 1.00 75.00 79 SER A O 1
ATOM 661 N N . ILE A 1 80 ? -7.592 8.799 3.528 1.00 77.25 80 ILE A N 1
ATOM 662 C CA . ILE A 1 80 ? -6.225 9.067 3.965 1.00 77.25 80 ILE A CA 1
ATOM 663 C C . ILE A 1 80 ? -5.383 9.475 2.756 1.00 77.25 80 ILE A C 1
ATOM 665 O O . ILE A 1 80 ? -4.893 8.627 2.009 1.00 77.25 80 ILE A O 1
ATOM 669 N N . ASN A 1 81 ? -5.124 10.779 2.639 1.00 77.56 81 ASN A N 1
ATOM 670 C CA . ASN A 1 81 ? -4.277 11.315 1.578 1.00 77.56 81 ASN A CA 1
ATOM 671 C C . ASN A 1 81 ? -2.836 10.784 1.720 1.00 77.56 81 ASN A C 1
ATOM 673 O O . ASN A 1 81 ? -2.200 10.936 2.769 1.00 77.56 81 ASN A O 1
ATOM 677 N N . THR A 1 82 ? -2.310 10.162 0.663 1.00 72.00 82 THR A N 1
ATOM 678 C CA . THR A 1 82 ? -0.973 9.543 0.658 1.00 72.00 82 THR A CA 1
ATOM 679 C C . THR A 1 82 ? 0.164 10.572 0.625 1.00 72.00 82 THR A C 1
ATOM 681 O O . THR A 1 82 ? 1.279 10.283 1.069 1.00 72.00 82 THR A O 1
ATOM 684 N N . GLN A 1 83 ? -0.097 11.792 0.149 1.00 68.06 83 GLN A N 1
ATOM 685 C CA . GLN A 1 83 ? 0.901 12.851 0.003 1.00 68.06 83 GLN A CA 1
ATOM 686 C C . GLN A 1 83 ? 1.277 13.479 1.352 1.00 68.06 83 GLN A C 1
ATOM 688 O O . GLN A 1 83 ? 2.471 13.650 1.618 1.00 68.06 83 GLN A O 1
ATOM 693 N N . ASP A 1 84 ? 0.301 13.705 2.236 1.00 61.47 84 ASP A N 1
ATOM 694 C CA . ASP A 1 84 ? 0.480 14.453 3.495 1.00 61.47 84 ASP A CA 1
ATOM 695 C C . ASP A 1 84 ? 0.517 13.578 4.762 1.00 61.47 84 ASP A C 1
ATOM 697 O O . ASP A 1 84 ? 0.505 14.080 5.888 1.00 61.47 84 ASP A O 1
ATOM 701 N N . ASN A 1 85 ? 0.603 12.254 4.616 1.00 75.31 85 ASN A N 1
ATOM 702 C CA . ASN A 1 85 ? 0.604 11.352 5.764 1.00 75.31 85 ASN A CA 1
ATOM 703 C C . ASN A 1 85 ? 2.005 11.205 6.406 1.00 75.31 85 ASN A C 1
ATOM 705 O O . ASN A 1 85 ? 2.958 10.723 5.785 1.00 75.31 85 ASN A O 1
ATOM 709 N N . GLU A 1 86 ? 2.125 11.557 7.693 1.00 78.75 86 GLU A N 1
ATOM 710 C CA . GLU A 1 86 ? 3.351 11.413 8.501 1.00 78.75 86 GLU A CA 1
ATOM 711 C C . GLU A 1 86 ? 3.863 9.961 8.571 1.00 78.75 86 GLU A C 1
ATOM 713 O O . GLU A 1 86 ? 5.075 9.708 8.594 1.00 78.75 86 GLU A O 1
ATOM 718 N N . LEU A 1 87 ? 2.944 8.997 8.543 1.00 77.25 87 LEU A N 1
ATOM 719 C CA . LEU A 1 87 ? 3.229 7.567 8.543 1.00 77.25 87 LEU A CA 1
ATOM 720 C C . LEU A 1 87 ? 3.937 7.173 7.237 1.00 77.25 87 LEU A C 1
ATOM 722 O O . LEU A 1 87 ? 4.982 6.523 7.284 1.00 77.25 87 LEU A O 1
ATOM 726 N N . TRP A 1 88 ? 3.469 7.672 6.087 1.00 75.31 88 TRP A N 1
ATOM 727 C CA . TRP A 1 88 ? 4.131 7.469 4.791 1.00 75.31 88 TRP A CA 1
ATOM 728 C C . TRP A 1 88 ? 5.485 8.154 4.705 1.00 75.31 88 TRP A C 1
ATOM 730 O O . TRP A 1 88 ? 6.452 7.538 4.263 1.00 75.31 88 TRP A O 1
ATOM 740 N N . ASN A 1 89 ? 5.589 9.387 5.200 1.00 77.38 89 ASN A N 1
ATOM 741 C CA . ASN A 1 89 ? 6.870 10.088 5.266 1.00 77.38 89 ASN A CA 1
ATOM 742 C C . ASN A 1 89 ? 7.883 9.328 6.138 1.00 77.38 89 ASN A C 1
ATOM 744 O O . ASN A 1 89 ? 9.086 9.355 5.873 1.00 77.38 89 ASN A O 1
ATOM 748 N N . SER A 1 90 ? 7.415 8.631 7.177 1.00 78.38 90 SER A N 1
ATOM 749 C CA . SER A 1 90 ? 8.259 7.772 8.010 1.00 78.38 90 SER A CA 1
ATOM 750 C C . SER A 1 90 ? 8.707 6.511 7.268 1.00 78.38 90 SER A C 1
ATOM 752 O O . SER A 1 90 ? 9.883 6.160 7.340 1.00 78.38 90 SER A O 1
ATOM 754 N N . VAL A 1 91 ? 7.812 5.852 6.528 1.00 74.50 91 VAL A N 1
ATOM 755 C CA . VAL A 1 91 ? 8.132 4.669 5.707 1.00 74.50 91 VAL A CA 1
ATOM 756 C C . VAL A 1 91 ? 9.127 5.027 4.598 1.00 74.50 91 VAL A C 1
ATOM 758 O O . VAL A 1 91 ? 10.168 4.382 4.481 1.00 74.50 91 VAL A O 1
ATOM 761 N N . GLU A 1 92 ? 8.865 6.097 3.845 1.00 75.69 92 GLU A N 1
ATOM 762 C CA . GLU A 1 92 ? 9.755 6.619 2.802 1.00 75.69 92 GLU A CA 1
ATOM 763 C C . GLU A 1 92 ? 11.157 6.888 3.356 1.00 75.69 92 GLU A C 1
ATOM 765 O O . GLU A 1 92 ? 12.146 6.408 2.808 1.00 75.69 92 GLU A O 1
ATOM 770 N N . LYS A 1 93 ? 11.268 7.582 4.496 1.00 77.62 93 LYS A N 1
ATOM 771 C CA . LYS A 1 93 ? 12.571 7.869 5.120 1.00 77.62 93 LYS A CA 1
ATOM 772 C C . LYS A 1 93 ? 13.279 6.613 5.627 1.00 77.62 93 LYS A C 1
ATOM 774 O O . LYS A 1 93 ? 14.504 6.531 5.535 1.00 77.62 93 LYS A O 1
ATOM 779 N N . LEU A 1 94 ? 12.538 5.657 6.190 1.00 69.94 94 LEU A N 1
ATOM 780 C CA . LEU A 1 94 ? 13.108 4.444 6.779 1.00 69.94 94 LEU A CA 1
ATOM 781 C C . LEU A 1 94 ? 13.617 3.463 5.722 1.00 69.94 94 LEU A C 1
ATOM 783 O O . LEU A 1 94 ? 14.688 2.888 5.914 1.00 69.94 94 LEU A O 1
ATOM 787 N N . TYR A 1 95 ? 12.881 3.292 4.624 1.00 66.81 95 TYR A N 1
ATOM 788 C CA . TYR A 1 95 ? 13.200 2.298 3.595 1.00 66.81 95 TYR A CA 1
ATOM 789 C C . TYR A 1 95 ? 13.728 2.905 2.294 1.00 66.81 95 TYR A C 1
ATOM 791 O O . TYR A 1 95 ? 14.156 2.158 1.419 1.00 66.81 95 TYR A O 1
ATOM 799 N N . ARG A 1 96 ? 13.755 4.240 2.172 1.00 69.00 96 ARG A N 1
ATOM 800 C CA . ARG A 1 96 ? 14.130 4.971 0.947 1.00 69.00 96 ARG A CA 1
ATOM 801 C C . ARG A 1 96 ? 13.324 4.506 -0.268 1.00 69.00 96 ARG A C 1
ATOM 803 O O . ARG A 1 96 ? 13.878 4.306 -1.346 1.00 69.00 96 ARG A O 1
ATOM 810 N N . ILE A 1 97 ? 12.027 4.301 -0.063 1.00 67.00 97 ILE A N 1
ATOM 811 C CA . ILE A 1 97 ? 11.091 3.836 -1.090 1.00 67.00 97 ILE A CA 1
ATOM 812 C C . ILE A 1 97 ? 10.190 4.979 -1.533 1.00 67.00 97 ILE A C 1
ATOM 814 O O . ILE A 1 97 ? 9.866 5.847 -0.726 1.00 67.00 97 ILE A O 1
ATOM 818 N N . ASN A 1 98 ? 9.739 4.945 -2.786 1.00 70.31 98 ASN A N 1
ATOM 819 C CA . ASN A 1 98 ? 8.668 5.837 -3.222 1.00 70.31 98 ASN A CA 1
ATOM 820 C C . ASN A 1 98 ? 7.362 5.408 -2.545 1.00 70.31 98 ASN A C 1
ATOM 822 O O . ASN A 1 98 ? 6.909 4.279 -2.726 1.00 70.31 98 ASN A O 1
ATOM 826 N N . LYS A 1 99 ? 6.789 6.305 -1.739 1.00 72.69 99 LYS A N 1
ATOM 827 C CA . LYS A 1 99 ? 5.604 6.050 -0.903 1.00 72.69 99 LYS A CA 1
ATOM 828 C C . LYS A 1 99 ? 4.299 5.888 -1.680 1.00 72.69 99 LYS A C 1
ATOM 830 O O . LYS A 1 99 ? 3.345 5.309 -1.179 1.00 72.69 99 LYS A O 1
ATOM 835 N N . ASP A 1 100 ? 4.254 6.434 -2.880 1.00 76.88 100 ASP A N 1
ATOM 836 C CA . ASP A 1 100 ? 3.054 6.616 -3.684 1.00 76.88 100 ASP A CA 1
ATOM 837 C C . ASP A 1 100 ? 3.038 5.717 -4.921 1.00 76.88 100 ASP A C 1
ATOM 839 O O . ASP A 1 100 ? 2.086 5.776 -5.683 1.00 76.88 100 ASP A O 1
ATOM 843 N N . LEU A 1 101 ? 4.062 4.889 -5.145 1.00 79.94 101 LEU A N 1
ATOM 844 C CA . LEU A 1 101 ? 4.141 4.030 -6.324 1.00 79.94 101 LEU A CA 1
ATOM 845 C C . LEU A 1 101 ? 3.761 2.591 -5.993 1.00 79.94 101 LEU A C 1
ATOM 847 O O . LEU A 1 101 ? 4.344 1.969 -5.102 1.00 79.94 101 LEU A O 1
ATOM 851 N N . VAL A 1 102 ? 2.835 2.041 -6.775 1.00 81.75 102 VAL A N 1
ATOM 852 C CA . VAL A 1 102 ? 2.435 0.633 -6.700 1.00 81.75 102 VAL A CA 1
ATOM 853 C C . VAL A 1 102 ? 2.431 -0.001 -8.083 1.00 81.75 102 VAL A C 1
ATOM 855 O O . VAL A 1 102 ? 2.197 0.671 -9.086 1.00 81.75 102 VAL A O 1
ATOM 858 N N . ARG A 1 103 ? 2.681 -1.309 -8.141 1.00 81.50 103 ARG A N 1
ATOM 859 C CA . ARG A 1 103 ? 2.512 -2.120 -9.353 1.00 81.50 103 ARG A CA 1
ATOM 860 C C . ARG A 1 103 ? 1.087 -2.678 -9.406 1.00 81.50 103 ARG A C 1
ATOM 862 O O . ARG A 1 103 ? 0.577 -3.156 -8.399 1.00 81.50 103 ARG A O 1
ATOM 869 N N . LEU A 1 104 ? 0.452 -2.659 -10.572 1.00 78.00 104 LEU A N 1
ATOM 870 C CA . LEU A 1 104 ? -0.901 -3.204 -10.749 1.00 78.00 104 LEU A CA 1
ATOM 871 C C . LEU A 1 104 ? -0.956 -4.737 -10.648 1.00 78.00 104 LEU A C 1
ATOM 873 O O . LEU A 1 104 ? -1.991 -5.290 -10.305 1.00 78.00 104 LEU A O 1
ATOM 877 N N . SER A 1 105 ? 0.145 -5.428 -10.955 1.00 72.00 105 SER A N 1
ATOM 878 C CA . SER A 1 105 ? 0.232 -6.893 -10.937 1.00 72.00 105 SER A CA 1
ATOM 879 C C . SER A 1 105 ? 1.203 -7.381 -9.863 1.00 72.00 105 SER A C 1
ATOM 881 O O . SER A 1 105 ? 2.253 -6.781 -9.628 1.00 72.00 105 SER A O 1
ATOM 883 N N . GLU A 1 106 ? 0.884 -8.508 -9.226 1.00 65.06 106 GLU A N 1
ATOM 884 C CA . GLU A 1 106 ? 1.779 -9.180 -8.278 1.00 65.06 106 GLU A CA 1
ATOM 885 C C . GLU A 1 106 ? 2.985 -9.838 -8.972 1.00 65.06 106 GLU A C 1
ATOM 887 O O . GLU A 1 106 ? 4.089 -9.875 -8.416 1.00 65.06 106 GLU A O 1
ATOM 892 N N . VAL A 1 107 ? 2.802 -10.294 -10.214 1.00 65.94 107 VAL A N 1
ATOM 893 C CA . VAL A 1 107 ? 3.883 -10.804 -11.063 1.00 65.94 107 VAL A CA 1
ATOM 894 C C . VAL A 1 107 ? 4.384 -9.655 -11.940 1.00 65.94 107 VAL A C 1
ATOM 896 O O . VAL A 1 107 ? 3.581 -9.103 -12.696 1.00 65.94 107 VAL A O 1
ATOM 899 N N . PRO A 1 108 ? 5.672 -9.269 -11.860 1.00 59.16 108 PRO A N 1
ATOM 900 C CA . PRO A 1 108 ? 6.216 -8.250 -12.750 1.00 59.16 108 PRO A CA 1
ATOM 901 C C . PRO A 1 108 ? 6.124 -8.748 -14.197 1.00 59.16 108 PRO A C 1
ATOM 903 O O . PRO A 1 108 ? 6.625 -9.836 -14.496 1.00 59.16 108 PRO A O 1
ATOM 906 N N . ALA A 1 109 ? 5.493 -7.988 -15.101 1.00 55.72 109 ALA A N 1
ATOM 907 C CA . ALA A 1 109 ? 5.592 -8.319 -16.515 1.00 55.72 109 ALA A CA 1
ATOM 908 C C . ALA A 1 109 ? 6.967 -7.885 -17.002 1.00 55.72 109 ALA A C 1
ATOM 910 O O . ALA A 1 109 ? 7.233 -6.713 -17.271 1.00 55.72 109 ALA A O 1
ATOM 911 N N . ILE A 1 110 ? 7.847 -8.868 -17.093 1.00 56.88 110 ILE A N 1
ATOM 912 C CA . ILE A 1 110 ? 9.193 -8.664 -17.584 1.00 56.88 110 ILE A CA 1
ATOM 913 C C . ILE A 1 110 ? 9.097 -8.427 -19.097 1.00 56.88 110 ILE A C 1
ATOM 915 O O . ILE A 1 110 ? 8.779 -9.347 -19.849 1.00 56.88 110 ILE A O 1
ATOM 919 N N . ASP A 1 111 ? 9.362 -7.203 -19.555 1.00 50.94 111 ASP A N 1
ATOM 920 C CA . ASP A 1 111 ? 9.731 -6.967 -20.956 1.00 50.94 111 ASP A CA 1
ATOM 921 C C . ASP A 1 111 ? 11.202 -7.378 -21.114 1.00 50.94 111 ASP A C 1
ATOM 923 O O . ASP A 1 111 ? 12.106 -6.547 -21.073 1.00 50.94 111 ASP A O 1
ATOM 927 N N . ILE A 1 112 ? 11.462 -8.683 -21.235 1.00 52.47 112 ILE A N 1
ATOM 928 C CA . ILE A 1 112 ? 12.711 -9.134 -21.857 1.00 52.47 112 ILE A CA 1
ATOM 929 C C . ILE A 1 112 ? 12.481 -9.004 -23.357 1.00 52.47 112 ILE A C 1
ATOM 931 O O . ILE A 1 112 ? 11.712 -9.776 -23.932 1.00 52.47 112 ILE A O 1
ATOM 935 N N . ASP A 1 113 ? 13.122 -8.020 -23.985 1.00 50.69 113 ASP A N 1
ATOM 936 C CA . ASP A 1 113 ? 13.264 -8.014 -25.436 1.00 50.69 113 ASP A CA 1
ATOM 937 C C . ASP A 1 113 ? 14.076 -9.268 -25.819 1.00 50.69 113 ASP A C 1
ATOM 939 O O . ASP A 1 113 ? 15.220 -9.408 -25.373 1.00 50.69 113 ASP A O 1
ATOM 943 N N . PRO A 1 114 ? 13.532 -10.209 -26.616 1.00 54.84 114 PRO A N 1
ATOM 944 C CA . PRO A 1 114 ? 14.270 -11.398 -27.048 1.00 54.84 114 PRO A CA 1
ATOM 945 C C . PRO A 1 114 ? 15.543 -11.064 -27.838 1.00 54.84 114 PRO A C 1
ATOM 947 O O . PRO A 1 114 ? 16.371 -11.942 -28.064 1.00 54.84 114 PRO A O 1
ATOM 950 N N . THR A 1 115 ? 15.681 -9.810 -28.276 1.00 54.81 115 THR A N 1
ATOM 951 C CA . THR A 1 115 ? 16.786 -9.298 -29.088 1.00 54.81 115 THR A CA 1
ATOM 952 C C . THR A 1 115 ? 17.948 -8.729 -28.258 1.00 54.81 115 THR A C 1
ATOM 954 O O . THR A 1 115 ? 18.941 -8.300 -28.836 1.00 54.81 115 THR A O 1
ATOM 957 N N . GLU A 1 116 ? 17.856 -8.712 -26.921 1.00 48.09 116 GLU A N 1
ATOM 958 C CA . GLU A 1 116 ? 18.902 -8.178 -26.023 1.00 48.09 116 GLU A CA 1
ATOM 959 C C . GLU A 1 116 ? 19.990 -9.220 -25.629 1.00 48.09 116 GLU A C 1
ATOM 961 O O . GLU A 1 116 ? 20.716 -9.000 -24.658 1.00 48.09 116 GLU A O 1
ATOM 966 N N . PHE A 1 117 ? 20.136 -10.326 -26.383 1.00 46.38 117 PHE A N 1
ATOM 967 C CA . PHE A 1 117 ? 21.200 -11.343 -26.227 1.00 46.38 117 PHE A CA 1
ATOM 968 C C . PHE A 1 117 ? 22.221 -11.339 -27.371 1.00 46.38 117 PHE A C 1
ATOM 970 O O . PHE A 1 117 ? 21.800 -11.337 -28.550 1.00 46.38 117 PHE A O 1
#